Protein AF-A0A6L4A031-F1 (afdb_monomer)

Nearest PDB structures (foldseek):
  5bz2-assembly1_A-2  TM=8.264E-01  e=8.555E-03  Thermus thermophilus
  9emb-assembly1_B  TM=8.167E-01  e=5.134E-01  Escherichia coli
  8bxg-assembly1_A  TM=6.977E-01  e=8.621E-01  Escherichia coli
  9emb-assembly1_A  TM=7.133E-01  e=9.563E-01  Escherichia coli

Mean predicted aligned error: 7.8 Å

Sequence (129 aa):
GLLVPLFFISIGLKANLRAIDGDILLFAIIMLALAIISKVVGTWIGTRLGGFDNLSAIRVGFGMISRGEVGLILATLGINSGILVPDIFAVLVMVVVVTTMITPPLVRWSFTRKAEEIFARRSEPEMQL

Foldseek 3Di:
DPVQVVLLVVLVVLQDLVPCDDVLVVVLVVVLVCLLCCQLVVQLVVVVVVVDDNLVSNLNSLLRSADDDVQLVVLVVCVVVVNDDSSVSNSSSVSNVVSNVSSVVSNVVSVVVVVVVVVVVVVPPDDDD

Structure (mmCIF, N/CA/C/O backbone):
data_AF-A0A6L4A031-F1
#
_entry.id   AF-A0A6L4A031-F1
#
loop_
_atom_site.group_PDB
_atom_site.id
_atom_site.type_symbol
_atom_site.label_atom_id
_atom_site.label_alt_id
_atom_site.label_comp_id
_atom_site.label_asym_id
_atom_site.label_entity_id
_atom_site.label_seq_id
_atom_site.pdbx_PDB_ins_code
_atom_site.Cartn_x
_atom_site.Cartn_y
_atom_site.Cartn_z
_atom_site.occupancy
_atom_site.B_iso_or_equiv
_atom_site.auth_seq_id
_atom_site.auth_comp_id
_atom_site.auth_asym_id
_atom_site.auth_atom_id
_atom_site.pdbx_PDB_model_num
ATOM 1 N N . GLY A 1 1 ? 7.638 -19.147 6.546 1.00 64.88 1 GLY A N 1
ATOM 2 C CA . GLY A 1 1 ? 7.480 -18.047 7.515 1.00 64.88 1 GLY A CA 1
ATOM 3 C C . GLY A 1 1 ? 6.078 -18.074 8.083 1.00 64.88 1 GLY A C 1
ATOM 4 O O . GLY A 1 1 ? 5.143 -17.843 7.336 1.00 64.88 1 GLY A O 1
ATOM 5 N N . LEU A 1 2 ? 5.931 -18.399 9.368 1.00 89.31 2 LEU A N 1
ATOM 6 C CA . LEU A 1 2 ? 4.629 -18.512 10.047 1.00 89.31 2 LEU A CA 1
ATOM 7 C C . LEU A 1 2 ? 4.089 -17.147 10.520 1.00 89.31 2 LEU A C 1
ATOM 9 O O . LEU A 1 2 ? 2.883 -16.927 10.569 1.00 89.31 2 LEU A O 1
ATOM 13 N N . LEU A 1 3 ? 4.993 -16.221 10.853 1.00 91.06 3 LEU A N 1
ATOM 14 C CA . LEU A 1 3 ? 4.653 -14.957 11.513 1.00 91.06 3 LEU A CA 1
ATOM 15 C C . LEU A 1 3 ? 3.894 -13.982 10.607 1.00 91.06 3 LEU A C 1
ATOM 17 O O . LEU A 1 3 ? 3.015 -13.274 11.084 1.00 91.06 3 LEU A O 1
ATOM 21 N N . VAL A 1 4 ? 4.194 -13.974 9.305 1.00 89.06 4 VAL A N 1
ATOM 22 C CA . VAL A 1 4 ? 3.564 -13.050 8.350 1.00 89.06 4 VAL A CA 1
ATOM 23 C C . VAL A 1 4 ? 2.060 -13.337 8.208 1.00 89.06 4 VAL A C 1
ATOM 25 O O . VAL A 1 4 ? 1.274 -12.428 8.468 1.00 89.06 4 VAL A O 1
ATOM 28 N N . PRO A 1 5 ? 1.602 -14.573 7.908 1.00 89.19 5 PRO A N 1
ATOM 29 C CA . PRO A 1 5 ? 0.168 -14.879 7.913 1.00 89.19 5 PRO A CA 1
ATOM 30 C C . PRO A 1 5 ? -0.524 -14.573 9.249 1.00 89.19 5 PRO A C 1
ATOM 32 O O . PRO A 1 5 ? -1.616 -14.012 9.251 1.00 89.19 5 PRO A O 1
ATOM 35 N N . LEU A 1 6 ? 0.116 -14.880 10.385 1.00 91.75 6 LEU A N 1
ATOM 36 C CA . LEU A 1 6 ? -0.439 -14.589 11.713 1.00 91.75 6 LEU A CA 1
ATOM 37 C C . LEU A 1 6 ? -0.610 -13.083 11.966 1.00 91.75 6 LEU A C 1
ATOM 39 O O . LEU A 1 6 ? -1.617 -12.671 12.539 1.00 91.75 6 LEU A O 1
ATOM 43 N N . PHE A 1 7 ? 0.333 -12.257 11.507 1.00 88.56 7 PHE A N 1
ATOM 44 C CA . PHE A 1 7 ? 0.238 -10.798 11.571 1.00 88.56 7 PHE A CA 1
ATOM 45 C C . PHE A 1 7 ? -0.981 -10.279 10.796 1.00 88.56 7 PHE A C 1
ATOM 47 O O . PHE A 1 7 ? -1.788 -9.531 11.351 1.00 88.56 7 PHE A O 1
ATOM 54 N N . PHE A 1 8 ? -1.169 -10.731 9.551 1.00 87.88 8 PHE A N 1
ATOM 55 C CA . PHE A 1 8 ? -2.318 -10.324 8.736 1.00 87.88 8 PHE A CA 1
ATOM 56 C C . PHE A 1 8 ? -3.654 -10.794 9.328 1.00 87.88 8 PHE A C 1
ATOM 58 O O . PHE A 1 8 ? -4.609 -10.019 9.340 1.00 87.88 8 PHE A O 1
ATOM 65 N N . ILE A 1 9 ? -3.721 -12.014 9.876 1.00 91.12 9 ILE A N 1
ATOM 66 C CA . ILE A 1 9 ? -4.924 -12.519 10.559 1.00 91.12 9 ILE A CA 1
ATOM 67 C C . ILE A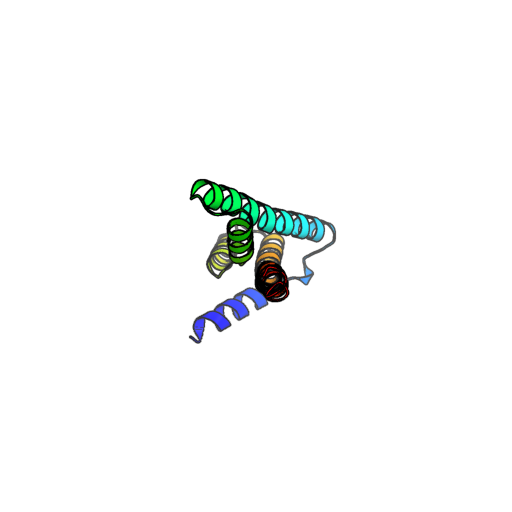 1 9 ? -5.240 -11.667 11.795 1.00 91.12 9 ILE A C 1
ATOM 69 O O . ILE A 1 9 ? -6.375 -11.233 11.965 1.00 91.12 9 ILE A O 1
ATOM 73 N N . SER A 1 10 ? -4.242 -11.383 12.637 1.00 90.56 10 SER A N 1
ATOM 74 C CA . SER A 1 10 ? -4.418 -10.586 13.860 1.00 90.56 10 SER A CA 1
ATOM 75 C C . SER A 1 10 ? -4.952 -9.183 13.564 1.00 90.56 10 SER A C 1
ATOM 77 O O . SER A 1 10 ? -5.890 -8.718 14.210 1.00 90.56 10 SER A O 1
ATOM 79 N N . ILE A 1 11 ? -4.402 -8.518 12.547 1.00 89.50 11 ILE A N 1
ATOM 80 C CA . ILE A 1 11 ? -4.861 -7.188 12.132 1.00 89.50 11 ILE A CA 1
ATOM 81 C C . ILE A 1 11 ? -6.250 -7.253 11.502 1.00 89.50 11 ILE A C 1
ATOM 83 O O . ILE A 1 11 ? -7.096 -6.419 11.820 1.00 89.50 11 ILE A O 1
ATOM 87 N N . GLY A 1 12 ? -6.509 -8.260 10.665 1.00 87.75 12 GLY A N 1
ATOM 88 C CA . GLY A 1 12 ? -7.820 -8.476 10.058 1.00 87.75 12 GLY A CA 1
ATOM 89 C C . GLY A 1 12 ? -8.923 -8.684 11.096 1.00 87.75 12 GLY A C 1
ATOM 90 O O . GLY A 1 12 ? -9.997 -8.111 10.958 1.00 87.75 12 GLY A O 1
ATOM 91 N N . LEU A 1 13 ? -8.645 -9.423 12.174 1.00 90.12 13 LEU A N 1
ATOM 92 C CA . LEU A 1 13 ? -9.595 -9.638 13.272 1.00 90.12 13 LEU A CA 1
ATOM 93 C C . LEU A 1 13 ? -9.878 -8.368 14.087 1.00 90.12 13 LEU A C 1
ATOM 95 O O . LEU A 1 13 ? -10.966 -8.230 14.640 1.00 90.12 13 LEU A O 1
ATOM 99 N N . LYS A 1 14 ? -8.918 -7.440 14.169 1.00 86.94 14 LYS A N 1
ATOM 100 C CA . LYS A 1 14 ? -9.105 -6.140 14.837 1.00 86.94 14 LYS A CA 1
ATOM 101 C C . LYS A 1 14 ? -9.877 -5.139 13.979 1.00 86.94 14 LYS A C 1
ATOM 103 O O . LYS A 1 14 ? -10.450 -4.194 14.515 1.00 86.94 14 LYS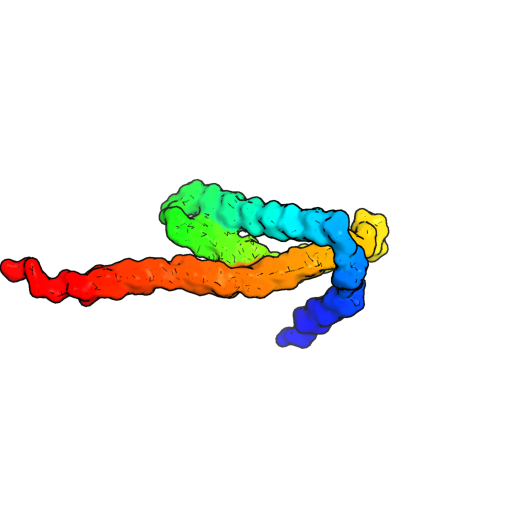 A O 1
ATOM 108 N N . ALA A 1 15 ? -9.860 -5.301 12.659 1.00 88.75 15 ALA A N 1
ATOM 109 C CA . ALA A 1 15 ? -10.496 -4.374 11.738 1.00 88.75 15 ALA A CA 1
ATOM 110 C C . ALA A 1 15 ? -12.014 -4.587 11.711 1.00 88.75 15 ALA A C 1
ATOM 112 O O . ALA A 1 15 ? -12.513 -5.589 11.197 1.00 88.75 15 ALA A O 1
ATOM 113 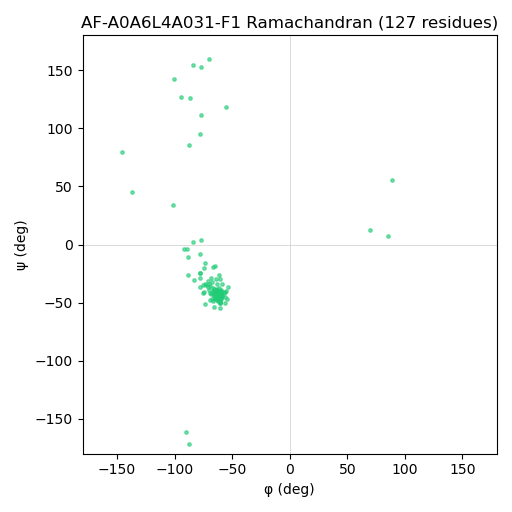N N . ASN A 1 16 ? -12.768 -3.617 12.224 1.00 88.38 16 ASN A N 1
ATOM 114 C CA . ASN A 1 16 ? -14.223 -3.667 12.177 1.00 88.38 16 ASN A CA 1
ATOM 115 C C . ASN A 1 16 ? -14.757 -3.059 10.872 1.00 88.38 16 ASN A C 1
ATOM 117 O O . ASN A 1 16 ? -15.139 -1.894 10.827 1.00 88.38 16 ASN A O 1
ATOM 121 N N . LEU A 1 17 ? -14.827 -3.860 9.806 1.00 84.62 17 LEU A N 1
ATOM 122 C CA . LEU A 1 17 ? -15.373 -3.406 8.517 1.00 84.62 17 LEU A CA 1
ATOM 123 C C . LEU A 1 17 ? -16.869 -3.057 8.574 1.00 84.62 17 LEU A C 1
ATOM 125 O O . LEU A 1 17 ? -17.354 -2.344 7.704 1.00 84.62 17 LEU A O 1
ATOM 129 N N . ARG A 1 18 ? -17.606 -3.523 9.594 1.00 84.56 18 ARG A N 1
ATOM 130 C CA . ARG A 1 18 ? -19.023 -3.164 9.785 1.00 84.56 18 ARG A CA 1
ATOM 131 C C . ARG A 1 18 ? -19.208 -1.730 10.281 1.00 84.56 18 ARG A C 1
ATOM 133 O O . ARG A 1 18 ? -20.319 -1.227 10.208 1.00 84.56 18 ARG A O 1
ATOM 140 N N . ALA A 1 19 ? -18.147 -1.099 10.784 1.00 79.88 19 ALA A N 1
ATOM 141 C CA . ALA A 1 19 ? -18.159 0.307 11.174 1.00 79.88 19 ALA A CA 1
ATOM 142 C C . ALA A 1 19 ? -18.060 1.261 9.968 1.00 79.88 19 ALA A C 1
ATOM 144 O O . ALA A 1 19 ? -18.210 2.463 10.133 1.00 79.88 19 ALA A O 1
ATOM 145 N N . ILE A 1 20 ? -17.817 0.744 8.756 1.00 84.31 20 ILE A N 1
ATOM 146 C CA . ILE A 1 20 ? -17.808 1.551 7.534 1.00 84.31 20 ILE A CA 1
ATOM 147 C C . ILE A 1 20 ? -19.264 1.816 7.126 1.00 84.31 20 ILE A C 1
ATOM 149 O O . ILE A 1 20 ? -19.902 0.984 6.480 1.00 84.31 20 ILE A O 1
ATOM 153 N N . ASP A 1 21 ? -19.786 2.966 7.543 1.00 88.38 21 ASP A N 1
ATOM 154 C CA . ASP A 1 21 ? -21.092 3.490 7.143 1.00 88.38 21 ASP A CA 1
ATOM 155 C C . ASP A 1 21 ? -21.008 4.324 5.848 1.00 88.38 21 ASP A C 1
ATOM 157 O O . ASP A 1 21 ? -19.983 4.335 5.167 1.00 88.38 21 ASP A O 1
ATOM 161 N N . GLY A 1 22 ? -22.100 4.994 5.464 1.00 82.88 22 GLY A N 1
ATOM 162 C CA . GLY A 1 22 ? -22.182 5.736 4.200 1.00 82.88 22 GLY A CA 1
ATOM 163 C C . GLY A 1 22 ? -21.140 6.851 4.052 1.00 82.88 22 GLY A C 1
ATOM 164 O O . GLY A 1 22 ? -20.523 6.967 2.989 1.00 82.88 22 GLY A O 1
ATOM 165 N N . ASP A 1 23 ? -20.898 7.628 5.109 1.00 84.50 23 ASP A N 1
ATOM 166 C CA . ASP A 1 23 ? -19.951 8.748 5.074 1.00 84.50 23 ASP A CA 1
ATOM 167 C C . ASP A 1 23 ? -18.502 8.239 5.102 1.00 84.50 23 ASP A C 1
ATOM 169 O O . ASP A 1 23 ? -17.647 8.690 4.328 1.00 84.50 23 ASP A O 1
ATOM 173 N N . ILE A 1 24 ? -18.228 7.224 5.927 1.00 89.62 24 ILE A N 1
ATOM 174 C CA . ILE A 1 24 ? -16.908 6.588 6.015 1.00 89.62 24 ILE A CA 1
ATOM 175 C C . ILE A 1 24 ? -16.578 5.833 4.719 1.00 89.62 24 ILE A C 1
ATOM 177 O O . ILE A 1 24 ? -15.417 5.792 4.303 1.00 89.62 24 ILE A O 1
ATOM 181 N N . LEU A 1 25 ? -17.576 5.272 4.031 1.00 91.12 25 LEU A N 1
ATOM 182 C CA . LEU A 1 25 ? -17.389 4.590 2.752 1.00 91.12 25 LEU A CA 1
ATOM 183 C C . LEU A 1 25 ? -16.913 5.554 1.663 1.00 91.12 25 LEU A C 1
ATOM 185 O O . LEU A 1 25 ? -15.991 5.222 0.913 1.00 91.12 25 LEU A O 1
ATOM 189 N N . LEU A 1 26 ? -17.493 6.757 1.591 1.00 92.44 26 LEU A N 1
ATOM 190 C CA . LEU A 1 26 ? -17.037 7.780 0.651 1.00 92.44 26 LEU A CA 1
ATOM 191 C C . LEU A 1 26 ? -15.574 8.149 0.925 1.00 92.44 26 LEU A C 1
ATOM 193 O O . LEU A 1 26 ? -14.758 8.190 -0.000 1.00 92.44 26 LEU A O 1
ATOM 197 N N . PHE A 1 27 ? -15.222 8.337 2.199 1.00 92.81 27 PHE A N 1
ATOM 198 C CA . PHE A 1 27 ? -13.841 8.582 2.606 1.00 92.81 27 PHE A CA 1
ATOM 199 C C . PHE A 1 27 ? -12.908 7.428 2.208 1.00 92.81 27 PHE A C 1
ATOM 201 O O . PHE A 1 27 ? -11.825 7.669 1.670 1.00 92.81 27 PHE A O 1
ATOM 208 N N . ALA A 1 28 ? -13.333 6.177 2.393 1.00 92.62 28 ALA A N 1
ATOM 209 C CA . ALA A 1 28 ? -12.563 4.998 2.011 1.00 92.62 28 ALA A CA 1
ATOM 210 C C . ALA A 1 28 ? -12.288 4.941 0.503 1.00 92.62 28 ALA A C 1
ATOM 212 O O . ALA A 1 28 ? -11.159 4.665 0.091 1.00 92.62 28 ALA A O 1
ATOM 213 N N . ILE A 1 29 ? -13.292 5.246 -0.323 1.00 94.25 29 ILE A N 1
ATOM 214 C CA . ILE A 1 29 ? -13.161 5.275 -1.786 1.00 94.25 29 ILE A CA 1
ATOM 215 C C . ILE A 1 29 ? -12.193 6.378 -2.218 1.00 94.25 29 ILE A C 1
ATOM 217 O O . ILE A 1 29 ? -11.302 6.124 -3.031 1.00 94.25 29 ILE A O 1
ATOM 221 N N . ILE A 1 30 ? -12.319 7.583 -1.656 1.00 95.50 30 ILE A N 1
ATOM 222 C CA . ILE A 1 30 ? -11.409 8.699 -1.952 1.00 95.50 30 ILE A CA 1
ATOM 223 C C . ILE A 1 30 ? -9.977 8.334 -1.547 1.00 95.50 30 ILE A C 1
ATOM 225 O O . ILE A 1 30 ? -9.044 8.505 -2.334 1.00 95.50 30 ILE A O 1
ATOM 229 N N . MET A 1 31 ? -9.794 7.768 -0.352 1.00 94.06 31 MET A N 1
ATOM 230 C CA . MET A 1 31 ? -8.493 7.309 0.134 1.00 94.06 31 MET A CA 1
ATOM 231 C C . MET A 1 31 ? -7.895 6.220 -0.755 1.00 94.06 31 MET A C 1
ATOM 233 O O . MET A 1 31 ? -6.694 6.247 -1.029 1.00 94.06 31 MET A O 1
ATOM 237 N N . LEU A 1 32 ? -8.708 5.281 -1.241 1.00 94.00 32 LEU A N 1
ATOM 238 C CA . LEU A 1 32 ? -8.282 4.240 -2.171 1.00 94.00 32 LEU A CA 1
ATOM 239 C C . LEU A 1 32 ? -7.875 4.825 -3.532 1.00 94.00 32 LEU A C 1
ATOM 241 O O . LEU A 1 32 ? -6.837 4.452 -4.080 1.00 94.00 32 LEU A O 1
ATOM 245 N N . ALA A 1 33 ? -8.650 5.767 -4.068 1.00 95.25 33 ALA A N 1
ATOM 246 C CA . ALA A 1 33 ? -8.321 6.437 -5.320 1.00 95.25 33 ALA A CA 1
ATOM 247 C C . ALA A 1 33 ? -7.002 7.215 -5.196 1.00 95.25 33 ALA A C 1
ATOM 249 O O . ALA A 1 33 ? -6.091 7.025 -6.003 1.00 95.25 33 ALA A O 1
ATOM 250 N N . LEU A 1 34 ? -6.848 8.015 -4.135 1.00 95.50 34 LEU A N 1
ATOM 251 C CA . LEU A 1 34 ? -5.608 8.737 -3.843 1.00 95.50 34 LEU A CA 1
ATOM 252 C C . LEU A 1 34 ? -4.429 7.785 -3.641 1.00 95.50 34 LEU A C 1
ATOM 254 O O . LEU A 1 34 ? -3.333 8.049 -4.136 1.00 95.50 34 LEU A O 1
ATOM 258 N N . ALA A 1 35 ? -4.642 6.658 -2.959 1.00 92.81 35 ALA A N 1
ATOM 259 C CA . ALA A 1 35 ? -3.632 5.629 -2.756 1.00 92.81 35 ALA A CA 1
ATOM 260 C C . ALA A 1 35 ? -3.056 5.102 -4.072 1.00 92.81 35 ALA A C 1
ATOM 262 O O . ALA A 1 35 ? -1.839 4.961 -4.193 1.00 92.81 35 ALA A O 1
ATOM 263 N N . ILE A 1 36 ? -3.931 4.818 -5.035 1.00 93.88 36 ILE A N 1
ATOM 264 C CA . ILE A 1 36 ? -3.553 4.285 -6.341 1.00 93.88 36 ILE A CA 1
ATOM 265 C C . ILE A 1 36 ? -2.916 5.388 -7.189 1.00 93.88 36 ILE A C 1
ATOM 267 O O . ILE A 1 36 ? -1.804 5.209 -7.683 1.00 93.88 36 ILE A O 1
ATOM 271 N N . ILE A 1 37 ? -3.576 6.543 -7.317 1.00 95.25 37 ILE A N 1
ATOM 272 C CA . ILE A 1 37 ? -3.122 7.646 -8.174 1.00 95.25 37 ILE A CA 1
ATOM 273 C C . ILE A 1 37 ? -1.752 8.149 -7.724 1.00 95.25 37 ILE A C 1
ATOM 275 O O . ILE A 1 37 ? -0.843 8.239 -8.544 1.00 95.25 37 ILE A O 1
ATOM 279 N N . SER A 1 38 ? -1.566 8.425 -6.431 1.00 94.81 38 SER A N 1
ATOM 280 C CA . SER A 1 38 ? -0.284 8.926 -5.915 1.00 94.81 38 SER A CA 1
ATOM 281 C C . SER A 1 38 ? 0.866 7.956 -6.181 1.00 94.81 38 SER A C 1
ATOM 283 O O . SER A 1 38 ? 1.949 8.380 -6.587 1.00 94.81 38 SER A O 1
ATOM 285 N N . LYS A 1 39 ? 0.633 6.647 -6.016 1.00 93.81 39 LYS A N 1
ATOM 286 C CA . LYS A 1 39 ? 1.643 5.622 -6.289 1.00 93.81 39 LYS A CA 1
ATOM 287 C C . LYS A 1 39 ? 1.945 5.502 -7.771 1.00 93.81 39 LYS A C 1
ATOM 289 O O . LYS A 1 39 ? 3.118 5.520 -8.134 1.00 93.81 39 LYS A O 1
ATOM 294 N N . VAL A 1 40 ? 0.926 5.424 -8.621 1.00 94.06 40 VAL A N 1
ATOM 295 C CA . VAL A 1 40 ? 1.115 5.278 -10.068 1.00 94.06 40 VAL A CA 1
ATOM 296 C C . VAL A 1 40 ? 1.762 6.527 -10.659 1.00 94.06 40 VAL A C 1
ATOM 298 O O . VAL A 1 40 ? 2.764 6.412 -11.352 1.00 94.06 40 VAL A O 1
ATOM 301 N N . VAL A 1 41 ? 1.257 7.721 -10.346 1.00 95.06 41 VAL A N 1
ATOM 302 C CA . VAL A 1 41 ? 1.792 8.982 -10.883 1.00 95.06 41 VAL A CA 1
ATOM 303 C C . VAL A 1 41 ? 3.194 9.257 -10.346 1.00 95.06 41 VAL A C 1
ATOM 305 O O . VAL A 1 41 ? 4.094 9.548 -11.128 1.00 95.06 41 VAL A O 1
ATOM 308 N N . GLY A 1 42 ? 3.420 9.115 -9.036 1.00 94.88 42 GLY A N 1
ATOM 309 C CA . GLY A 1 42 ? 4.730 9.386 -8.438 1.00 94.88 42 GLY A CA 1
ATOM 310 C C . GLY A 1 42 ? 5.830 8.475 -8.987 1.00 94.88 42 GLY A C 1
ATOM 311 O O . GLY A 1 42 ? 6.926 8.932 -9.310 1.00 94.88 42 GLY A O 1
ATOM 312 N N . THR A 1 43 ? 5.526 7.189 -9.163 1.00 93.88 43 THR A N 1
ATOM 313 C CA . THR A 1 43 ? 6.477 6.228 -9.744 1.00 93.88 43 THR A CA 1
ATOM 314 C C . THR A 1 43 ? 6.615 6.389 -11.252 1.00 93.88 43 THR A C 1
ATOM 316 O O . THR A 1 43 ? 7.723 6.246 -11.764 1.00 93.88 43 THR A O 1
ATOM 319 N N . TRP A 1 44 ? 5.547 6.743 -11.970 1.00 93.44 44 TRP A N 1
ATOM 320 C CA . TRP A 1 44 ? 5.618 7.065 -13.393 1.00 93.44 44 TRP A CA 1
ATOM 321 C C . TRP A 1 44 ? 6.557 8.249 -13.640 1.00 93.44 44 TRP A C 1
ATOM 323 O O . TRP A 1 44 ? 7.462 8.140 -14.460 1.00 93.44 44 TRP A O 1
ATOM 333 N N . ILE A 1 45 ? 6.433 9.335 -12.870 1.00 94.81 45 ILE A N 1
ATOM 334 C CA . ILE A 1 45 ? 7.359 10.475 -12.957 1.00 94.81 45 ILE A CA 1
ATOM 335 C C . ILE A 1 45 ? 8.788 10.022 -12.632 1.00 94.81 45 ILE A C 1
ATOM 337 O O . ILE A 1 45 ? 9.699 10.266 -13.420 1.00 94.81 45 ILE A O 1
ATOM 341 N N . GLY A 1 46 ? 8.993 9.317 -11.513 1.00 94.75 46 GLY A N 1
ATOM 342 C CA . GLY A 1 46 ? 10.327 8.872 -11.093 1.00 94.75 46 GLY A CA 1
ATOM 343 C C . GLY A 1 46 ? 11.018 7.957 -12.111 1.00 94.75 46 GLY A C 1
ATOM 344 O O . GLY A 1 46 ? 12.198 8.124 -12.406 1.00 94.75 46 GLY A O 1
ATOM 345 N N . THR A 1 47 ? 10.277 7.026 -12.709 1.00 94.12 47 THR A N 1
ATOM 346 C CA . THR A 1 47 ? 10.805 6.116 -13.740 1.00 94.12 47 THR A CA 1
ATOM 347 C C . THR A 1 47 ? 11.052 6.821 -15.070 1.00 94.12 47 THR A C 1
ATOM 349 O O . THR A 1 47 ? 12.041 6.521 -15.739 1.00 94.12 47 THR A O 1
ATOM 352 N N . ARG A 1 48 ? 10.221 7.803 -15.442 1.00 92.50 48 ARG A N 1
ATOM 353 C CA . ARG A 1 48 ? 10.452 8.642 -16.628 1.00 92.50 48 ARG A CA 1
ATOM 354 C C . ARG A 1 48 ? 11.706 9.495 -16.494 1.00 92.50 48 ARG A C 1
ATOM 356 O O . ARG A 1 48 ? 12.468 9.579 -17.453 1.00 92.50 48 ARG A O 1
ATOM 363 N N . LEU A 1 49 ? 11.959 10.060 -15.314 1.00 94.25 49 LEU A N 1
ATOM 364 C CA . LEU A 1 49 ? 13.213 10.763 -15.020 1.00 94.25 49 LEU A CA 1
ATOM 365 C C . LEU A 1 49 ? 14.427 9.822 -15.074 1.00 94.25 49 LEU A C 1
ATOM 367 O O . LEU A 1 49 ? 15.513 10.244 -15.452 1.00 94.25 49 LEU A O 1
ATOM 371 N N . GLY A 1 50 ? 14.227 8.538 -14.768 1.00 91.81 50 GLY A N 1
ATOM 372 C CA . GLY A 1 50 ? 15.229 7.483 -14.932 1.00 91.81 50 GLY A CA 1
ATOM 373 C C . GLY A 1 50 ? 15.432 6.986 -16.372 1.00 91.81 50 GLY A C 1
ATOM 374 O O . GLY A 1 50 ? 16.183 6.036 -16.566 1.00 91.81 50 GLY A O 1
ATOM 375 N N . GLY A 1 51 ? 14.764 7.572 -17.374 1.00 91.62 51 GLY A N 1
ATOM 376 C CA . GLY A 1 51 ? 14.950 7.237 -18.792 1.00 91.62 51 GLY A CA 1
ATOM 377 C C . GLY A 1 51 ? 14.134 6.046 -19.313 1.00 91.62 51 GLY A C 1
ATOM 378 O O . GLY A 1 51 ? 14.324 5.636 -20.456 1.00 91.62 51 GLY A O 1
ATOM 379 N N . PHE A 1 52 ? 13.209 5.494 -18.523 1.00 91.31 52 PHE A N 1
ATOM 380 C CA . PHE A 1 52 ? 12.379 4.359 -18.942 1.00 91.31 52 PHE A CA 1
ATOM 381 C C . PHE A 1 52 ? 11.246 4.787 -19.887 1.00 91.31 52 PHE A C 1
ATOM 383 O O . PHE A 1 52 ? 10.746 5.915 -19.830 1.00 91.31 52 PHE A O 1
ATOM 390 N N . ASP A 1 53 ? 10.801 3.871 -20.750 1.00 91.25 53 ASP A N 1
ATOM 391 C CA . ASP A 1 53 ? 9.648 4.077 -21.630 1.00 91.25 53 ASP A CA 1
ATOM 392 C C . ASP A 1 53 ? 8.316 4.112 -20.852 1.00 91.25 53 ASP A C 1
ATOM 394 O O . ASP A 1 53 ? 8.210 3.613 -19.729 1.00 91.25 53 ASP A O 1
ATOM 398 N N . ASN A 1 54 ? 7.273 4.691 -21.458 1.00 87.31 54 ASN A N 1
ATOM 399 C CA . ASN A 1 54 ? 5.964 4.862 -20.812 1.00 87.31 54 ASN A CA 1
ATOM 400 C C . ASN A 1 54 ? 5.329 3.534 -20.369 1.00 87.31 54 ASN A C 1
ATOM 402 O O . ASN A 1 54 ? 4.643 3.491 -19.347 1.00 87.31 54 ASN A O 1
ATOM 406 N N . LEU A 1 55 ? 5.543 2.452 -21.121 1.00 88.06 55 LEU A N 1
ATOM 407 C CA . LEU A 1 55 ? 4.946 1.154 -20.826 1.00 88.06 55 LEU A CA 1
ATOM 408 C C . LEU A 1 55 ? 5.647 0.497 -19.630 1.00 88.06 55 LEU A C 1
ATOM 410 O O . LEU A 1 55 ? 4.985 -0.048 -18.746 1.00 88.06 55 LEU A O 1
ATOM 414 N N . SER A 1 56 ? 6.974 0.599 -19.563 1.00 89.31 56 SER A N 1
ATOM 415 C CA . SER A 1 56 ? 7.762 0.198 -18.394 1.00 89.31 56 SER A CA 1
ATOM 416 C C . SER A 1 56 ? 7.417 1.036 -17.160 1.00 89.31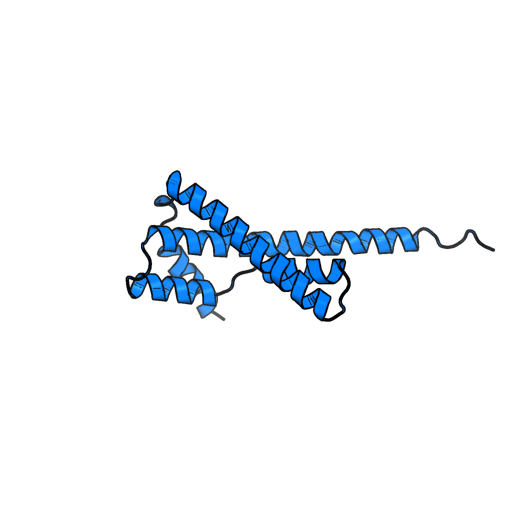 56 SER A C 1
ATOM 418 O O . SER A 1 56 ? 7.223 0.473 -16.085 1.00 89.31 56 SER A O 1
ATOM 420 N N . ALA A 1 57 ? 7.236 2.349 -17.315 1.00 91.38 57 ALA A N 1
ATOM 421 C CA . ALA A 1 57 ? 6.833 3.241 -16.229 1.00 91.38 57 ALA A CA 1
ATOM 422 C C . ALA A 1 57 ? 5.468 2.852 -15.622 1.00 91.38 57 ALA A C 1
ATOM 424 O O . ALA A 1 57 ? 5.336 2.756 -14.403 1.00 91.38 57 ALA A O 1
ATOM 425 N N . ILE A 1 58 ? 4.465 2.543 -16.458 1.00 90.75 58 ILE A N 1
ATOM 426 C CA . ILE A 1 58 ? 3.142 2.078 -15.996 1.00 90.75 58 ILE A CA 1
ATOM 427 C C . ILE A 1 58 ? 3.234 0.717 -15.292 1.00 90.75 58 ILE A C 1
ATOM 429 O O . ILE A 1 58 ? 2.592 0.520 -14.261 1.00 90.75 58 ILE A O 1
ATOM 433 N N . ARG A 1 59 ? 4.045 -0.218 -15.804 1.00 91.31 59 ARG A N 1
ATOM 434 C CA . ARG A 1 59 ? 4.257 -1.536 -15.172 1.00 91.31 59 ARG A CA 1
ATOM 435 C C . ARG A 1 59 ? 4.836 -1.411 -13.772 1.00 91.31 59 ARG A C 1
ATOM 437 O O . ARG A 1 59 ? 4.344 -2.056 -12.847 1.00 91.31 59 ARG A O 1
ATOM 444 N N . VAL A 1 60 ? 5.856 -0.566 -13.619 1.00 92.62 60 VAL A N 1
ATOM 445 C CA . VAL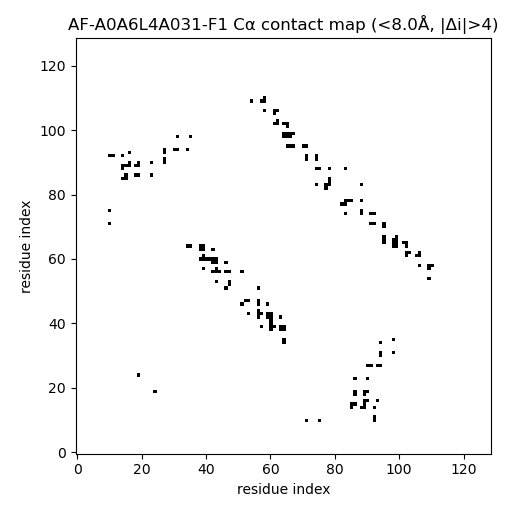 A 1 60 ? 6.440 -0.263 -12.309 1.00 92.62 60 VAL A CA 1
ATOM 446 C C . VAL A 1 60 ? 5.386 0.380 -11.412 1.00 92.62 60 VAL A C 1
ATOM 448 O O . VAL A 1 60 ? 5.219 -0.0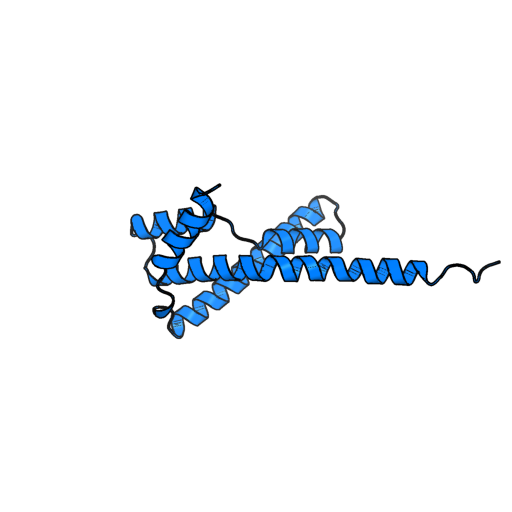48 -10.272 1.00 92.62 60 VAL A O 1
ATOM 451 N N . GLY A 1 61 ? 4.614 1.335 -11.936 1.00 92.06 61 GLY A N 1
ATOM 452 C CA . GLY A 1 61 ? 3.561 1.994 -11.173 1.00 92.06 61 GLY A CA 1
ATOM 453 C C . GLY A 1 61 ? 2.486 1.049 -10.656 1.00 92.06 61 GLY A C 1
ATOM 454 O O . GLY A 1 61 ? 2.158 1.107 -9.473 1.00 92.06 61 GLY A O 1
ATOM 455 N N . PHE A 1 62 ? 1.994 0.123 -11.481 1.00 93.19 62 PHE A N 1
ATOM 456 C CA . PHE A 1 62 ? 1.044 -0.893 -11.027 1.00 93.19 62 PHE A CA 1
ATOM 457 C C . PHE A 1 62 ? 1.658 -1.858 -10.017 1.00 93.19 62 PHE A C 1
ATOM 459 O O . PHE A 1 62 ? 1.010 -2.167 -9.021 1.00 93.19 62 PHE A O 1
ATOM 466 N N . GLY A 1 63 ? 2.915 -2.271 -10.204 1.00 91.38 63 GLY A N 1
ATOM 467 C CA . GLY A 1 63 ? 3.624 -3.106 -9.230 1.00 91.38 63 GLY A CA 1
ATOM 468 C C . GLY A 1 63 ? 3.804 -2.434 -7.863 1.00 91.38 63 GLY A C 1
ATOM 469 O O . GLY A 1 63 ? 3.872 -3.113 -6.842 1.00 91.38 63 GLY A O 1
ATOM 470 N N . MET A 1 64 ? 3.825 -1.101 -7.828 1.00 93.06 64 MET A N 1
ATOM 471 C CA . MET A 1 64 ? 4.009 -0.297 -6.616 1.00 93.06 64 MET A CA 1
ATOM 472 C C . MET A 1 64 ? 2.699 0.047 -5.883 1.00 93.06 64 MET A C 1
ATOM 474 O O . MET A 1 64 ? 2.757 0.674 -4.821 1.00 93.06 64 MET A O 1
ATOM 478 N N . ILE A 1 65 ? 1.530 -0.335 -6.422 1.00 92.50 65 ILE A N 1
ATOM 479 C CA . ILE A 1 65 ? 0.222 -0.123 -5.768 1.00 92.50 65 ILE A CA 1
ATOM 480 C C . ILE A 1 65 ? 0.107 -0.964 -4.494 1.00 92.50 65 ILE A C 1
ATOM 482 O O . ILE A 1 65 ? -0.456 -0.496 -3.503 1.00 92.50 65 ILE A O 1
ATOM 486 N N . SER A 1 66 ? 0.644 -2.188 -4.520 1.00 88.06 66 SER A N 1
ATOM 487 C CA . SER A 1 66 ? 0.598 -3.129 -3.402 1.00 88.06 66 SER A CA 1
ATOM 488 C C . SER A 1 66 ? 1.180 -2.482 -2.146 1.00 88.06 66 SER A C 1
ATOM 490 O O . SER A 1 66 ? 2.357 -2.106 -2.101 1.00 88.06 66 SER A O 1
ATOM 492 N N . ARG A 1 67 ? 0.349 -2.364 -1.110 1.00 79.69 67 ARG A N 1
ATOM 493 C CA . ARG A 1 67 ? 0.765 -1.901 0.211 1.00 79.69 67 ARG A CA 1
ATOM 494 C C . ARG A 1 67 ? 1.090 -3.117 1.065 1.00 79.69 67 ARG A C 1
ATOM 496 O O . ARG A 1 67 ? 0.288 -4.032 1.179 1.00 79.69 67 ARG A O 1
ATOM 503 N N . GLY A 1 68 ? 2.286 -3.119 1.640 1.00 74.19 68 GLY A N 1
ATOM 504 C CA . GLY A 1 68 ? 2.759 -4.221 2.466 1.00 74.19 68 GLY A CA 1
ATOM 505 C C . GLY A 1 68 ? 2.419 -4.072 3.948 1.00 74.19 68 GLY A C 1
ATOM 506 O O . GLY A 1 68 ? 1.592 -3.261 4.369 1.00 74.19 68 GLY A O 1
ATOM 507 N N . GLU A 1 69 ? 3.163 -4.836 4.739 1.00 84.50 69 GLU A N 1
ATOM 508 C CA . GLU A 1 69 ? 3.120 -4.890 6.201 1.00 84.50 69 GLU A CA 1
ATOM 509 C C . GLU A 1 69 ? 3.321 -3.531 6.883 1.00 84.50 69 GLU A C 1
ATOM 511 O O . GLU A 1 69 ? 2.601 -3.218 7.825 1.00 84.50 69 GLU A O 1
ATOM 516 N N . VAL A 1 70 ? 4.227 -2.680 6.386 1.00 90.44 70 VAL A N 1
ATOM 517 C CA . VAL A 1 70 ? 4.604 -1.425 7.063 1.00 90.44 70 VAL A CA 1
ATOM 518 C C . VAL A 1 70 ? 3.406 -0.490 7.248 1.00 90.44 70 VAL A C 1
ATOM 520 O O . VAL A 1 70 ? 3.252 0.108 8.309 1.00 90.44 70 VAL A O 1
ATOM 523 N N . GLY A 1 71 ? 2.508 -0.404 6.262 1.00 89.75 71 GLY A N 1
ATOM 524 C CA . GLY A 1 71 ? 1.294 0.410 6.385 1.00 89.75 71 GLY A CA 1
ATOM 525 C C . GLY A 1 71 ? 0.363 -0.091 7.491 1.00 89.75 71 GLY A C 1
ATOM 526 O O . GLY A 1 71 ? -0.187 0.705 8.248 1.00 89.75 71 GLY A O 1
ATOM 527 N N . LEU A 1 72 ? 0.239 -1.412 7.629 1.00 92.00 72 LEU A N 1
ATOM 528 C CA . LEU A 1 72 ? -0.562 -2.042 8.678 1.00 92.00 72 LEU A CA 1
ATOM 529 C C . LEU A 1 72 ? 0.103 -1.948 10.056 1.00 92.00 72 LEU A C 1
ATOM 531 O O . LEU A 1 72 ? -0.594 -1.782 11.056 1.00 92.00 72 LEU A O 1
ATOM 535 N N . ILE A 1 73 ? 1.437 -2.003 10.116 1.00 91.88 73 ILE A N 1
ATOM 536 C CA . ILE A 1 73 ? 2.205 -1.771 11.346 1.00 91.88 73 ILE A CA 1
ATOM 537 C C . ILE A 1 73 ? 1.950 -0.347 11.842 1.00 91.88 73 ILE A C 1
ATOM 539 O O . ILE A 1 73 ? 1.602 -0.164 13.005 1.00 91.88 73 ILE A O 1
ATOM 543 N N . LEU A 1 74 ? 2.053 0.653 10.963 1.00 92.62 74 LEU A N 1
ATOM 544 C CA . LEU A 1 74 ? 1.801 2.051 11.317 1.00 92.62 74 LEU A CA 1
ATOM 545 C C . LEU A 1 74 ? 0.341 2.297 11.709 1.00 92.62 74 LEU A C 1
ATOM 547 O O . LEU A 1 74 ? 0.091 2.997 12.686 1.00 92.62 74 LEU A O 1
ATOM 551 N N . ALA A 1 75 ? -0.621 1.686 11.012 1.00 93.25 75 ALA A N 1
ATOM 552 C CA . ALA A 1 75 ? -2.031 1.756 11.396 1.00 93.25 75 ALA A CA 1
ATOM 553 C C . ALA A 1 75 ? -2.269 1.149 12.790 1.00 93.25 75 ALA A C 1
ATOM 555 O O . ALA A 1 75 ? -2.971 1.728 13.616 1.00 93.25 75 ALA A O 1
ATOM 556 N N . THR A 1 76 ? -1.637 0.009 13.075 1.00 91.69 76 THR A N 1
ATOM 557 C CA . THR A 1 76 ? -1.715 -0.654 14.384 1.00 91.69 76 THR A CA 1
ATOM 558 C C . THR A 1 76 ? -1.056 0.183 15.477 1.00 91.69 76 THR A C 1
ATOM 560 O O . THR A 1 76 ? -1.588 0.296 16.578 1.00 91.69 76 THR A O 1
ATOM 563 N N . LEU A 1 77 ? 0.086 0.806 15.186 1.00 93.88 77 LEU A N 1
ATOM 564 C CA . LEU A 1 77 ? 0.731 1.721 16.118 1.00 93.88 77 LEU A CA 1
ATOM 565 C C . LEU A 1 77 ? -0.168 2.930 16.399 1.00 93.88 77 LEU A C 1
ATOM 567 O O . LEU A 1 77 ? -0.374 3.262 17.558 1.00 93.88 77 LEU A O 1
ATOM 571 N N . GLY A 1 78 ? -0.756 3.521 15.356 1.00 94.38 78 GLY A N 1
ATOM 572 C CA . GLY A 1 78 ? -1.617 4.695 15.464 1.00 94.38 78 GLY A CA 1
ATOM 573 C C . GLY A 1 78 ? -2.897 4.456 16.265 1.00 94.38 78 GLY A C 1
ATOM 574 O O . GLY A 1 78 ? -3.277 5.313 17.057 1.00 94.38 78 GLY A O 1
ATOM 575 N N . ILE A 1 79 ? -3.552 3.299 16.108 1.00 93.69 79 ILE A N 1
ATOM 576 C CA . ILE A 1 79 ? -4.741 2.957 16.912 1.00 93.69 79 ILE A CA 1
ATOM 577 C C . ILE A 1 79 ? -4.359 2.654 18.370 1.00 93.69 79 ILE A C 1
ATOM 579 O O . ILE A 1 79 ? -5.057 3.071 19.287 1.00 93.69 79 ILE A O 1
ATOM 583 N N . ASN A 1 80 ? -3.211 2.007 18.607 1.00 93.06 80 ASN A N 1
ATOM 584 C CA . ASN A 1 80 ? -2.731 1.713 19.962 1.00 93.06 80 ASN A CA 1
ATOM 585 C C . ASN A 1 80 ? -2.252 2.967 20.707 1.00 93.06 80 ASN A C 1
ATOM 587 O O . ASN A 1 80 ? -2.368 3.034 21.927 1.00 93.06 80 ASN A O 1
ATOM 591 N N . SER A 1 81 ? -1.707 3.954 19.994 1.00 94.31 81 SER A N 1
ATOM 592 C CA . SER A 1 81 ? -1.285 5.235 20.566 1.00 94.31 81 SER A CA 1
ATOM 593 C C . SER A 1 81 ? -2.429 6.249 20.684 1.00 94.31 81 SER A C 1
ATOM 595 O O . SER A 1 81 ? -2.179 7.390 21.059 1.00 94.31 81 SER A O 1
ATOM 597 N N . GLY A 1 82 ? -3.659 5.874 20.311 1.00 92.19 82 GLY A N 1
ATOM 598 C CA . GLY A 1 82 ? -4.829 6.757 20.321 1.00 92.19 82 GLY A CA 1
ATOM 599 C C . GLY A 1 82 ? -4.809 7.870 19.265 1.00 92.19 82 GLY A C 1
ATOM 600 O O . GLY A 1 82 ? -5.610 8.793 19.346 1.00 92.19 82 GLY A O 1
ATOM 601 N N . ILE A 1 83 ? -3.904 7.804 18.281 1.00 95.31 83 ILE A N 1
ATOM 602 C CA . ILE A 1 83 ? -3.801 8.787 17.185 1.00 95.31 83 ILE A CA 1
ATOM 603 C C . ILE A 1 83 ? -4.878 8.531 16.126 1.00 95.31 83 ILE A C 1
ATOM 605 O O . ILE A 1 83 ? -5.399 9.468 15.525 1.00 95.31 83 ILE A O 1
ATOM 609 N N . LEU A 1 84 ? -5.193 7.261 15.869 1.00 93.12 84 LEU A N 1
ATOM 610 C CA . LEU A 1 84 ? -6.224 6.865 14.915 1.00 93.12 84 LEU A CA 1
ATOM 611 C C . LEU A 1 84 ? -7.507 6.490 15.644 1.00 93.12 84 LEU A C 1
ATOM 613 O O . LEU A 1 84 ? -7.466 5.836 16.681 1.00 93.12 84 LEU A O 1
ATOM 617 N N . VAL A 1 85 ? -8.644 6.848 15.054 1.00 92.69 85 VAL A N 1
ATOM 618 C CA . VAL A 1 85 ? -9.957 6.344 15.471 1.00 92.69 85 VAL A CA 1
ATOM 619 C C . VAL A 1 85 ? -10.249 4.985 14.811 1.00 92.69 85 VAL A C 1
ATOM 621 O O . VAL A 1 85 ? -9.707 4.710 13.731 1.00 92.69 85 VAL A O 1
ATOM 624 N N . PRO A 1 86 ? -11.098 4.127 15.418 1.00 91.50 86 PRO A N 1
ATOM 625 C CA . PRO A 1 86 ? -11.385 2.780 14.911 1.00 91.50 86 PRO A CA 1
ATOM 626 C C . PRO A 1 86 ? -11.844 2.740 13.449 1.00 91.50 86 PRO A C 1
ATOM 628 O O . PRO A 1 86 ? -11.441 1.851 12.698 1.00 91.50 86 PRO A O 1
ATOM 631 N N . ASP A 1 87 ? -12.616 3.737 13.025 1.00 92.12 87 ASP A N 1
ATOM 632 C CA . ASP A 1 87 ? -13.167 3.811 11.672 1.00 92.12 87 ASP A CA 1
ATOM 633 C C . ASP A 1 87 ? -12.066 4.039 10.632 1.00 92.12 87 ASP A C 1
ATOM 635 O O . ASP A 1 87 ? -11.998 3.351 9.613 1.00 92.12 87 ASP A O 1
ATOM 639 N N . ILE A 1 88 ? -11.113 4.931 10.928 1.00 91.75 88 ILE A N 1
ATOM 640 C CA . ILE A 1 88 ? -9.947 5.166 10.066 1.00 91.75 88 ILE A CA 1
ATOM 641 C C . ILE A 1 88 ? -9.059 3.922 10.027 1.00 91.75 88 ILE A C 1
ATOM 643 O O . ILE A 1 88 ? -8.540 3.574 8.966 1.00 91.75 88 ILE A O 1
ATOM 647 N N . PHE A 1 89 ? -8.902 3.216 11.150 1.00 93.44 89 PHE A N 1
ATOM 648 C CA . PHE A 1 89 ? -8.177 1.947 11.164 1.00 93.44 89 PHE A 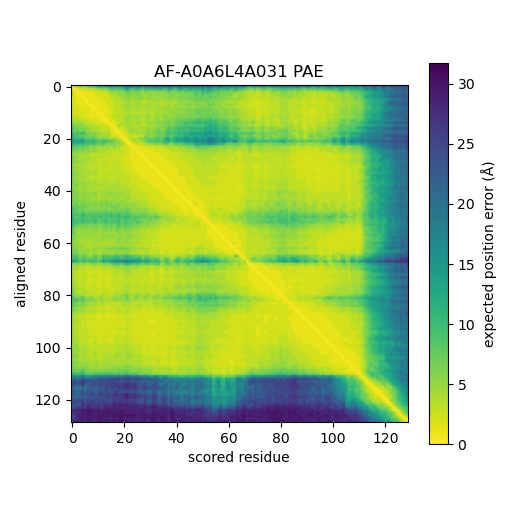CA 1
ATOM 649 C C . PHE A 1 89 ? -8.832 0.915 10.231 1.00 93.44 89 PHE A C 1
ATOM 651 O O . PHE A 1 89 ? -8.138 0.313 9.409 1.00 93.44 89 PHE A O 1
ATOM 658 N N . ALA A 1 90 ? -10.160 0.765 10.286 1.00 93.31 90 ALA A N 1
ATOM 659 C CA . ALA A 1 90 ? -10.903 -0.119 9.388 1.00 93.31 90 ALA A CA 1
ATOM 660 C C . ALA A 1 90 ? -10.720 0.276 7.911 1.00 93.31 90 ALA A C 1
ATOM 662 O O . ALA A 1 90 ? -10.437 -0.587 7.075 1.00 93.31 90 ALA A O 1
ATOM 663 N N . VAL A 1 91 ? -10.785 1.574 7.596 1.00 93.69 91 VAL A N 1
ATOM 664 C CA . VAL A 1 91 ? -10.533 2.096 6.243 1.00 93.69 91 VAL A CA 1
ATOM 665 C C . VAL A 1 91 ? -9.108 1.797 5.772 1.00 93.69 91 VAL A C 1
ATOM 667 O O . VAL A 1 91 ? -8.916 1.346 4.644 1.00 93.69 91 VAL A O 1
ATOM 670 N N . LEU A 1 92 ? -8.090 1.996 6.611 1.00 92.94 92 LEU A N 1
ATOM 671 C CA . LEU A 1 92 ? -6.699 1.711 6.244 1.00 92.94 92 LEU A CA 1
ATOM 672 C C . LEU A 1 92 ? -6.481 0.226 5.946 1.00 92.94 92 LEU A C 1
ATOM 674 O O . LEU A 1 92 ? -5.827 -0.106 4.954 1.00 92.94 92 LEU A O 1
ATOM 678 N N . VAL A 1 93 ? -7.055 -0.660 6.764 1.00 92.88 93 VAL A N 1
ATOM 679 C CA . VAL A 1 93 ? -6.996 -2.108 6.531 1.00 92.88 93 VAL A CA 1
ATOM 680 C C . VAL A 1 93 ? -7.704 -2.466 5.224 1.00 92.88 93 VAL A C 1
ATOM 682 O O . VAL A 1 93 ? -7.126 -3.179 4.403 1.00 92.88 93 VAL A O 1
ATOM 685 N N . MET A 1 94 ? -8.897 -1.913 4.977 1.00 92.31 94 MET A N 1
ATOM 686 C CA . MET A 1 94 ? -9.630 -2.098 3.721 1.00 92.31 94 MET A CA 1
ATOM 687 C C . MET A 1 94 ? -8.790 -1.668 2.513 1.00 92.31 94 MET A C 1
ATOM 689 O O . MET A 1 94 ? -8.626 -2.445 1.575 1.00 92.31 94 MET A O 1
ATOM 693 N N . VAL A 1 95 ? -8.201 -0.467 2.539 1.00 93.38 95 VAL A N 1
ATOM 694 C CA . VAL A 1 95 ? -7.370 0.036 1.435 1.00 93.38 95 VAL A CA 1
ATOM 695 C C . VAL A 1 95 ? -6.175 -0.884 1.186 1.00 93.38 95 VAL A C 1
ATOM 697 O O . VAL A 1 95 ? -5.877 -1.189 0.031 1.00 93.38 95 VAL A O 1
ATOM 700 N N . VAL A 1 96 ? -5.489 -1.358 2.233 1.00 92.75 96 VAL A N 1
ATOM 701 C CA . VAL A 1 96 ? -4.350 -2.280 2.077 1.00 92.75 96 VAL A CA 1
ATOM 702 C C . VAL A 1 96 ? -4.789 -3.595 1.436 1.00 92.75 96 VAL A C 1
ATOM 704 O O . VAL A 1 96 ? -4.175 -4.025 0.460 1.00 92.75 96 VAL A O 1
ATOM 707 N N . VAL A 1 97 ? -5.868 -4.212 1.922 1.00 91.38 97 VAL A N 1
ATOM 708 C CA . VAL A 1 97 ? -6.385 -5.470 1.361 1.00 91.38 97 VAL A CA 1
ATOM 709 C C . VAL A 1 97 ? -6.782 -5.285 -0.104 1.00 91.38 97 VAL A C 1
ATOM 711 O O . VAL A 1 97 ? -6.325 -6.032 -0.969 1.00 91.38 97 VAL A O 1
ATOM 714 N N . VAL A 1 98 ? -7.561 -4.246 -0.407 1.00 93.06 98 VAL A N 1
ATOM 715 C CA . VAL A 1 98 ? -8.073 -3.987 -1.758 1.00 93.06 98 VAL A CA 1
ATOM 716 C C . VAL A 1 98 ? -6.937 -3.680 -2.738 1.00 93.06 98 VAL A C 1
ATOM 718 O O . VAL A 1 98 ? -6.869 -4.287 -3.805 1.00 93.06 98 VAL A O 1
ATOM 721 N N . THR A 1 99 ? -5.992 -2.804 -2.380 1.00 93.62 99 THR A N 1
ATOM 722 C CA . THR A 1 99 ? -4.826 -2.505 -3.237 1.00 93.62 99 THR A CA 1
ATOM 723 C C . THR A 1 99 ? -3.959 -3.741 -3.482 1.00 93.62 99 THR A C 1
ATOM 725 O O . THR A 1 99 ? -3.487 -3.946 -4.602 1.00 93.62 99 THR A O 1
ATOM 728 N N . THR A 1 100 ? -3.800 -4.608 -2.480 1.00 91.88 100 THR A N 1
ATOM 729 C CA . THR A 1 100 ? -3.049 -5.866 -2.609 1.00 91.88 100 THR A CA 1
ATOM 730 C C . THR A 1 100 ? -3.742 -6.841 -3.558 1.00 91.88 100 THR A C 1
ATOM 732 O O . THR A 1 100 ? -3.082 -7.432 -4.408 1.00 91.88 100 THR A O 1
ATOM 735 N N . MET A 1 101 ? -5.069 -6.965 -3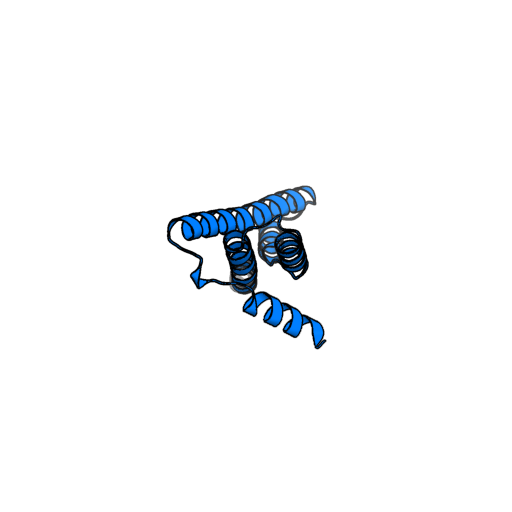.483 1.00 92.31 101 MET A N 1
ATOM 736 C CA . MET A 1 101 ? -5.845 -7.828 -4.382 1.00 92.31 101 MET A CA 1
ATOM 737 C C . MET A 1 101 ? -5.890 -7.305 -5.826 1.00 92.31 101 MET A C 1
ATOM 739 O O . MET A 1 101 ? -5.863 -8.099 -6.764 1.00 92.31 101 MET A O 1
ATOM 743 N N . ILE A 1 102 ? -5.934 -5.983 -6.018 1.00 93.69 102 ILE A N 1
ATOM 744 C CA . ILE A 1 102 ? -6.001 -5.345 -7.344 1.00 93.69 102 ILE A CA 1
ATOM 745 C C . ILE A 1 102 ? -4.630 -5.323 -8.049 1.00 93.69 102 ILE A C 1
ATOM 747 O O . ILE A 1 102 ? -4.561 -5.289 -9.278 1.00 93.69 102 ILE A O 1
ATOM 751 N N . THR A 1 103 ? -3.522 -5.384 -7.306 1.00 93.69 103 THR A N 1
ATOM 752 C CA . THR A 1 103 ? -2.172 -5.297 -7.888 1.00 93.69 103 THR A CA 1
ATOM 753 C C . THR A 1 103 ? -1.873 -6.424 -8.897 1.00 93.69 103 THR A C 1
ATOM 755 O O . THR A 1 103 ? -1.544 -6.099 -10.041 1.00 93.69 103 THR A O 1
ATOM 758 N N . PRO A 1 104 ? -2.006 -7.731 -8.572 1.00 92.38 104 PRO A N 1
ATOM 759 C CA . PRO A 1 104 ? -1.723 -8.808 -9.524 1.00 92.38 104 PRO A CA 1
ATOM 760 C C . PRO A 1 104 ? -2.489 -8.715 -10.856 1.00 92.38 104 PRO A C 1
ATOM 762 O O . PRO A 1 104 ? -1.842 -8.846 -11.901 1.00 92.38 104 PRO A O 1
ATOM 765 N N . PRO A 1 105 ? -3.819 -8.470 -10.888 1.00 93.00 105 PRO A N 1
ATOM 766 C CA . PRO A 1 105 ? -4.535 -8.339 -12.153 1.00 93.00 105 PRO A CA 1
ATOM 767 C C . PRO A 1 105 ? -4.110 -7.099 -12.949 1.00 93.00 105 PRO A C 1
ATOM 769 O O . PRO A 1 105 ? -3.928 -7.215 -14.161 1.00 93.00 105 PRO A O 1
ATOM 772 N N . LEU A 1 106 ? -3.872 -5.947 -12.304 1.00 92.00 106 LEU A N 1
ATOM 773 C CA . LEU A 1 106 ? -3.389 -4.742 -12.998 1.00 92.00 106 LEU A CA 1
ATOM 774 C C . LEU A 1 106 ? -2.017 -4.956 -13.637 1.00 92.00 106 LEU A C 1
ATOM 776 O O . LEU A 1 106 ? -1.800 -4.621 -14.805 1.00 92.00 106 LEU A O 1
ATOM 780 N N . VAL A 1 107 ? -1.095 -5.555 -12.884 1.00 91.56 107 VAL A N 1
ATOM 781 C CA . VAL A 1 107 ? 0.237 -5.887 -13.384 1.00 91.56 107 VAL A CA 1
ATOM 782 C C . VAL A 1 107 ? 0.115 -6.854 -14.562 1.00 91.56 107 VAL A C 1
ATOM 784 O O . VAL A 1 107 ? 0.634 -6.560 -15.638 1.00 91.56 107 VAL A O 1
ATOM 787 N N . ARG A 1 108 ? -0.643 -7.950 -14.428 1.00 90.00 108 ARG A N 1
ATOM 788 C CA . ARG A 1 108 ? -0.854 -8.929 -15.511 1.00 90.00 108 ARG A CA 1
ATOM 789 C C . ARG A 1 108 ? -1.432 -8.291 -16.778 1.00 90.00 108 ARG A C 1
ATOM 791 O O . ARG A 1 108 ? -0.966 -8.575 -17.884 1.00 90.00 108 ARG A O 1
ATOM 798 N N . TRP A 1 109 ? -2.396 -7.388 -16.628 1.00 90.12 109 TRP A N 1
ATOM 799 C CA . TRP A 1 109 ? -2.977 -6.651 -17.748 1.00 90.12 109 TRP A CA 1
ATOM 800 C C . TRP A 1 109 ? -1.936 -5.782 -18.476 1.00 90.12 109 TRP A C 1
ATOM 802 O O . TRP A 1 109 ? -1.855 -5.812 -19.704 1.00 90.12 109 TRP A O 1
ATOM 812 N N . SER A 1 110 ? -1.047 -5.101 -17.744 1.00 87.56 110 SER A N 1
ATOM 813 C CA . SER A 1 110 ? 0.016 -4.266 -18.340 1.00 87.56 110 SER A CA 1
ATOM 814 C C . SER A 1 110 ? 1.097 -5.041 -19.116 1.00 87.56 110 SER A C 1
ATOM 816 O O . SER A 1 110 ? 1.812 -4.475 -19.954 1.00 87.56 110 SER A O 1
ATOM 818 N N . PHE A 1 111 ? 1.225 -6.347 -18.872 1.00 86.06 111 PHE A N 1
ATOM 819 C CA . PHE A 1 111 ? 2.100 -7.230 -19.648 1.00 86.06 111 PHE A CA 1
ATOM 820 C C . PHE A 1 111 ? 1.406 -7.833 -20.875 1.00 86.06 111 PHE A C 1
ATOM 822 O O . PHE A 1 111 ? 2.079 -8.092 -21.871 1.00 86.06 111 PHE A O 1
ATOM 829 N N . THR A 1 112 ? 0.077 -7.971 -20.855 1.00 74.94 112 THR A N 1
ATOM 830 C CA . THR A 1 112 ? -0.694 -8.575 -21.958 1.00 74.94 112 THR A CA 1
ATOM 831 C C . THR A 1 112 ? -0.574 -7.760 -23.255 1.00 74.94 112 THR A C 1
ATOM 833 O O . THR A 1 112 ? -0.416 -8.341 -24.324 1.00 74.94 112 THR A O 1
ATOM 836 N N . ARG A 1 113 ? -0.466 -6.425 -23.166 1.00 61.56 113 ARG A N 1
ATOM 837 C CA . ARG A 1 113 ? -0.238 -5.549 -24.335 1.00 61.56 113 ARG A CA 1
ATOM 838 C C . ARG A 1 113 ? 1.066 -5.830 -25.101 1.00 61.56 113 ARG A C 1
ATOM 840 O O . ARG A 1 113 ? 1.115 -5.630 -26.306 1.00 61.56 113 ARG A O 1
ATOM 847 N N . LYS A 1 114 ? 2.123 -6.316 -24.430 1.00 57.91 114 LYS A N 1
ATOM 848 C CA . LYS A 1 114 ? 3.390 -6.671 -25.107 1.00 57.91 114 LYS A CA 1
ATOM 849 C C . LYS A 1 114 ? 3.305 -8.014 -25.826 1.00 57.91 114 LYS A C 1
ATOM 851 O O . LYS A 1 114 ? 4.030 -8.224 -26.790 1.00 57.91 114 LYS A O 1
ATOM 856 N N . ALA A 1 115 ? 2.469 -8.930 -25.333 1.00 57.31 115 ALA A N 1
ATOM 857 C CA . ALA A 1 115 ? 2.258 -10.208 -25.997 1.00 57.31 115 ALA A CA 1
ATOM 858 C C . ALA A 1 115 ? 1.606 -9.973 -27.365 1.00 57.31 115 ALA A C 1
ATOM 860 O O . ALA A 1 115 ? 2.120 -10.474 -28.356 1.00 57.31 115 ALA A O 1
ATOM 861 N N . GLU A 1 116 ? 0.571 -9.130 -27.437 1.00 57.44 116 GLU A N 1
ATOM 862 C CA . GLU A 1 116 ? -0.076 -8.754 -28.703 1.00 57.44 116 GLU A CA 1
ATOM 863 C C . GLU A 1 116 ? 0.893 -8.099 -29.700 1.00 57.44 116 GLU A C 1
ATOM 865 O O . GLU A 1 116 ? 0.924 -8.513 -30.854 1.00 57.44 116 GLU A O 1
ATOM 870 N N . GLU A 1 117 ? 1.750 -7.163 -29.270 1.00 59.56 117 GLU A N 1
ATOM 871 C CA . GLU A 1 117 ? 2.774 -6.561 -30.148 1.00 59.56 117 GLU A CA 1
ATOM 872 C C . GLU A 1 117 ? 3.799 -7.584 -30.668 1.00 59.56 117 GLU A C 1
ATOM 874 O O . GLU A 1 117 ? 4.181 -7.543 -31.837 1.00 59.56 117 GLU A O 1
ATOM 879 N N . ILE A 1 118 ? 4.254 -8.516 -29.821 1.00 60.69 118 ILE A N 1
ATOM 880 C CA . ILE A 1 118 ? 5.217 -9.554 -30.224 1.00 60.69 118 ILE A CA 1
ATOM 881 C C . ILE A 1 118 ? 4.563 -10.562 -31.175 1.00 60.69 118 ILE A C 1
ATOM 883 O O . ILE A 1 118 ? 5.207 -10.973 -32.138 1.00 60.69 118 ILE A O 1
ATOM 887 N N . PHE A 1 119 ? 3.304 -10.942 -30.937 1.00 59.84 119 PHE A N 1
ATOM 888 C CA . PHE A 1 119 ? 2.548 -11.814 -31.838 1.00 59.84 119 PHE A CA 1
ATOM 889 C C . PHE A 1 119 ? 2.282 -11.133 -33.187 1.00 59.84 119 PHE A C 1
ATOM 891 O O . PHE A 1 119 ? 2.553 -11.754 -34.210 1.00 59.84 119 PHE A O 1
ATOM 898 N N . ALA A 1 120 ? 1.877 -9.857 -33.202 1.00 61.41 120 ALA A N 1
ATOM 899 C CA . ALA A 1 120 ? 1.655 -9.085 -34.428 1.00 61.41 120 ALA A CA 1
ATOM 900 C C . ALA A 1 120 ? 2.925 -8.971 -35.293 1.00 61.41 120 ALA A C 1
ATOM 902 O O . ALA A 1 120 ? 2.877 -9.152 -36.507 1.00 61.41 120 ALA A O 1
ATOM 903 N N . ARG A 1 121 ? 4.089 -8.765 -34.663 1.00 61.62 121 ARG A N 1
ATOM 904 C CA . ARG A 1 121 ? 5.386 -8.671 -35.356 1.00 61.62 121 ARG A CA 1
ATOM 905 C C . ARG A 1 121 ? 5.921 -10.021 -35.849 1.00 61.62 121 ARG A C 1
ATOM 907 O O . ARG A 1 121 ? 6.783 -10.060 -36.718 1.00 61.62 121 ARG A O 1
ATOM 914 N N . ARG A 1 122 ? 5.434 -11.135 -35.285 1.00 62.91 122 ARG A N 1
ATOM 915 C CA . ARG A 1 122 ? 5.768 -12.508 -35.707 1.00 62.91 122 ARG A CA 1
ATOM 916 C C . ARG A 1 122 ? 4.852 -13.051 -36.804 1.00 62.91 122 ARG A C 1
ATOM 918 O O . ARG A 1 122 ? 5.169 -14.107 -37.339 1.00 62.91 122 ARG A O 1
ATOM 925 N N . SER A 1 123 ? 3.750 -12.366 -37.113 1.00 60.59 123 SER A N 1
ATOM 926 C CA . SER A 1 123 ? 2.838 -12.666 -38.230 1.00 60.59 123 SER A CA 1
ATOM 927 C C . SER A 1 123 ? 3.175 -11.932 -39.536 1.00 60.59 123 SER A C 1
ATOM 929 O O . SER A 1 123 ? 2.555 -12.220 -40.552 1.00 60.59 123 SER A O 1
ATOM 931 N N . GLU A 1 124 ? 4.185 -11.053 -39.538 1.00 64.25 124 GLU A N 1
ATOM 932 C CA . GLU A 1 124 ? 4.765 -10.431 -40.744 1.00 64.25 124 GLU A CA 1
ATOM 933 C C . GLU A 1 124 ? 6.117 -11.033 -41.235 1.00 64.25 124 GLU A C 1
ATOM 935 O O . GLU A 1 124 ? 6.956 -10.279 -41.732 1.00 64.25 124 GLU A O 1
ATOM 940 N N . PRO A 1 125 ? 6.438 -12.341 -41.124 1.00 63.16 125 PRO A N 1
ATOM 941 C CA . PRO A 1 125 ? 7.576 -12.897 -41.839 1.00 63.16 125 PRO A CA 1
ATOM 942 C C . PRO A 1 125 ? 7.121 -13.323 -43.246 1.00 63.16 125 PRO A C 1
ATOM 944 O O . PRO A 1 125 ? 6.191 -14.108 -43.381 1.00 63.16 125 PRO A O 1
ATOM 947 N N . GLU A 1 126 ? 7.821 -12.832 -44.274 1.00 60.06 126 GLU A N 1
ATOM 948 C CA . GLU A 1 126 ? 7.780 -13.295 -45.680 1.00 60.06 126 GLU A CA 1
ATOM 949 C C . GLU A 1 126 ? 6.756 -12.673 -46.652 1.00 60.06 126 GLU A C 1
ATOM 951 O O . GLU A 1 126 ? 6.063 -13.376 -47.382 1.00 60.06 126 GLU A O 1
ATOM 956 N N . MET A 1 127 ? 6.745 -11.344 -46.806 1.00 57.56 127 MET A N 1
ATOM 957 C CA . MET A 1 127 ? 6.331 -10.758 -48.097 1.00 57.56 127 MET A CA 1
ATOM 958 C C . MET A 1 127 ? 7.228 -9.598 -48.535 1.00 57.56 127 MET A C 1
ATOM 960 O O . MET A 1 127 ? 6.733 -8.560 -48.951 1.00 57.56 127 MET A O 1
ATOM 964 N N . GLN A 1 128 ? 8.548 -9.754 -48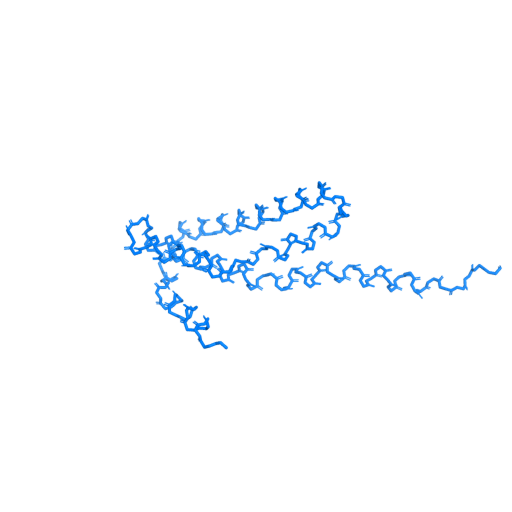.421 1.00 46.72 128 GLN A N 1
ATOM 965 C CA . GLN A 1 128 ? 9.522 -8.936 -49.158 1.00 46.72 128 GLN A CA 1
ATOM 966 C C . GLN A 1 128 ? 10.734 -9.818 -49.504 1.00 46.72 128 GLN A C 1
ATOM 968 O O . GLN A 1 128 ? 11.735 -9.822 -48.789 1.00 46.72 128 GLN A O 1
ATOM 973 N N . LEU A 1 129 ? 10.572 -10.630 -50.556 1.00 47.66 129 LEU A N 1
ATOM 974 C CA . LEU A 1 129 ? 11.658 -11.076 -51.438 1.00 47.66 129 LEU A CA 1
ATOM 975 C C . LEU A 1 129 ? 11.743 -10.089 -52.604 1.00 47.66 129 LEU A C 1
ATOM 977 O O . LEU A 1 129 ? 10.657 -9.659 -53.059 1.00 47.66 129 LEU A O 1
#

Solvent-accessible surface area (backbone atoms only — not comparable to full-atom values): 7080 Å² total; per-residue (Å²): 129,74,62,62,64,52,50,55,51,57,52,55,73,70,40,52,66,84,65,56,46,77,71,52,42,54,52,38,51,52,52,41,51,50,52,44,49,54,33,30,51,53,39,28,53,54,32,44,77,70,71,47,53,74,67,59,16,50,42,53,7,34,61,54,38,45,52,62,66,67,63,56,51,51,45,52,50,30,47,74,70,66,74,40,54,72,58,58,43,18,38,53,53,50,41,34,54,51,34,42,67,50,22,61,61,51,34,54,53,63,52,49,63,54,52,54,55,52,52,58,63,66,72,69,76,86,89,81,130

Radius of gyration: 19.83 Å; Cα contacts (8 Å, |Δi|>4): 100; chains: 1; bounding box: 37×29×72 Å

pLDDT: mean 86.59, std 11.74, range [46.72, 95.5]

Secondary structure (DSSP, 8-state):
--HHHHHHHHHHHH--GGG--HHHHHHHHHHHHHHHHHHHHHHHHHHHHTT--HHHHHHHHHHT----HHHHHHHHHHHHTTSS-HHHHHHHHHHHHHHHHHHHHHHHHHHHHHHHHHHHHHS--SS--